Protein AF-A0A150JXM2-F1 (afdb_monomer_lite)

Secondary structure (DSSP, 8-state):
-PPPHHHHHHHHHHHHHHHHHHHHHHTTTSHHHHHHHHHHHHHHHHHHHHHHHHHHGGGHHHHHHHHHHHHHHHHHHHHHHHHHHHHHHHHHHHHHHHHHHS--TTHHHHHHHHHHHTS-S--

Foldseek 3Di:
DDDQVLVVLLVQLLVLLLVLLVLLVVCVVVPDPSLVSSLVSLVVSLVSLVVSVVSVVVCVVVCCVPPHDVVVVVVVVVVVLSVVLSVLSVVLNVLSVVCVVPVDPVSSVVSNVSSVVSNRPSD

Sequence (123 aa):
MGTPIHTLLVHFPIALLIFGVIFQFVALWKKESFNKMALYLFGSGFVMGIASYMTGDSAIPDAREKWGQAVHSMVETHEHYALITMAIFGAVLFFKLLARFKPYKWIMPLVLVLCIAGQPRWL

pLDDT: mean 82.27, std 12.75, range [37.84, 95.38]

Organism: Heyndrickxia coagulans (NCBI:txid1398)

Structure (mmCIF, N/CA/C/O backbone):
data_AF-A0A150JXM2-F1
#
_entry.id   AF-A0A150JXM2-F1
#
loop_
_atom_site.group_PDB
_atom_site.id
_atom_site.type_symbol
_atom_site.label_atom_id
_atom_site.label_alt_id
_atom_site.label_comp_id
_atom_site.label_asym_id
_atom_site.label_entity_id
_atom_site.label_seq_id
_atom_site.pdbx_PDB_ins_code
_atom_site.Cartn_x
_atom_site.Cartn_y
_atom_site.Cartn_z
_atom_site.occupancy
_atom_site.B_iso_or_equiv
_atom_site.auth_seq_id
_atom_site.auth_comp_id
_atom_site.auth_asym_id
_atom_site.auth_atom_id
_atom_site.pdbx_PDB_model_num
ATOM 1 N N . MET A 1 1 ? 11.574 12.166 -27.574 1.00 37.84 1 MET A N 1
ATOM 2 C CA . MET A 1 1 ? 11.743 11.015 -26.665 1.00 37.84 1 MET A CA 1
ATOM 3 C C . MET A 1 1 ? 10.789 11.231 -25.503 1.00 37.84 1 MET A C 1
ATOM 5 O O . MET A 1 1 ? 11.075 12.060 -24.653 1.00 37.84 1 MET A O 1
ATOM 9 N N . GLY A 1 2 ? 9.598 10.633 -25.555 1.00 46.41 2 GLY A N 1
ATOM 10 C CA . GLY A 1 2 ? 8.642 10.721 -24.448 1.00 46.41 2 GLY A CA 1
ATOM 11 C C . GLY A 1 2 ? 9.050 9.740 -23.357 1.00 46.41 2 GLY A C 1
ATOM 12 O O . GLY A 1 2 ? 9.467 8.627 -23.674 1.00 46.41 2 GLY A O 1
ATOM 13 N N . THR A 1 3 ? 8.972 10.142 -22.093 1.00 55.94 3 THR A N 1
ATOM 14 C CA . THR A 1 3 ? 9.070 9.188 -20.988 1.00 55.94 3 THR A CA 1
ATOM 15 C C . THR A 1 3 ? 7.933 8.170 -21.127 1.00 55.94 3 THR A C 1
ATOM 17 O O . THR A 1 3 ? 6.793 8.578 -21.375 1.00 55.94 3 THR A O 1
ATOM 20 N N . PRO A 1 4 ? 8.200 6.856 -21.010 1.00 65.75 4 PRO A N 1
ATOM 21 C CA . PRO A 1 4 ? 7.137 5.864 -20.993 1.00 65.75 4 PRO A CA 1
ATOM 22 C C . PRO A 1 4 ? 6.150 6.235 -19.889 1.00 65.75 4 PRO A C 1
ATOM 24 O O . PRO A 1 4 ? 6.546 6.452 -18.742 1.00 65.75 4 PRO A O 1
ATOM 27 N N . ILE A 1 5 ? 4.866 6.328 -20.234 1.00 66.31 5 ILE A N 1
ATOM 28 C CA . ILE A 1 5 ? 3.792 6.712 -19.304 1.00 66.31 5 ILE A CA 1
ATOM 29 C C . ILE A 1 5 ? 3.843 5.836 -18.039 1.00 66.31 5 ILE A C 1
ATOM 31 O O . ILE A 1 5 ? 3.659 6.333 -16.930 1.00 66.31 5 ILE A O 1
ATOM 35 N N . HIS A 1 6 ? 4.219 4.565 -18.199 1.00 68.81 6 HIS A N 1
ATOM 36 C CA . HIS A 1 6 ? 4.476 3.613 -17.123 1.00 68.81 6 HIS A CA 1
ATOM 37 C C . HIS A 1 6 ? 5.456 4.121 -16.045 1.00 68.81 6 HIS A C 1
ATOM 39 O O . HIS A 1 6 ? 5.157 4.018 -14.856 1.00 68.81 6 HIS A O 1
ATOM 45 N N . THR A 1 7 ? 6.589 4.730 -16.419 1.00 67.69 7 THR A N 1
ATOM 46 C CA . THR A 1 7 ? 7.592 5.224 -15.456 1.00 67.69 7 THR A CA 1
ATOM 47 C C . THR A 1 7 ? 7.053 6.392 -14.634 1.00 67.69 7 THR A C 1
ATOM 49 O O . THR A 1 7 ? 7.374 6.529 -13.456 1.00 67.69 7 THR A O 1
ATOM 52 N N . LEU A 1 8 ? 6.194 7.224 -15.224 1.00 69.81 8 LEU A N 1
ATOM 53 C CA . LEU A 1 8 ? 5.517 8.288 -14.490 1.00 69.81 8 LEU A CA 1
ATOM 54 C C . LEU A 1 8 ? 4.463 7.700 -13.541 1.00 69.81 8 LEU A C 1
ATOM 56 O O . LEU A 1 8 ? 4.375 8.099 -12.382 1.00 69.81 8 LEU A O 1
ATOM 60 N N . LEU A 1 9 ? 3.692 6.720 -14.018 1.00 73.81 9 LEU A N 1
ATOM 61 C CA . LEU A 1 9 ? 2.584 6.131 -13.276 1.00 73.81 9 LEU A CA 1
ATOM 62 C C . LEU A 1 9 ? 3.024 5.219 -12.126 1.00 73.81 9 LEU A C 1
ATOM 64 O O . LEU A 1 9 ? 2.302 5.142 -11.141 1.00 73.81 9 LEU A O 1
ATOM 68 N N . VAL A 1 10 ? 4.179 4.547 -12.185 1.00 75.62 10 VAL A N 1
ATOM 69 C CA . VAL A 1 10 ? 4.615 3.588 -11.144 1.00 75.62 10 VAL A CA 1
ATOM 70 C C . VAL A 1 10 ? 5.007 4.246 -9.810 1.00 75.62 10 VAL A C 1
ATOM 72 O O . VAL A 1 10 ? 4.858 3.634 -8.753 1.00 75.62 10 VAL A O 1
ATOM 75 N N . HIS A 1 11 ? 5.422 5.517 -9.817 1.00 77.81 11 HIS A N 1
ATOM 76 C CA . HIS A 1 11 ? 5.836 6.225 -8.597 1.00 77.81 11 HIS A CA 1
ATOM 77 C C . HIS A 1 11 ? 4.649 6.656 -7.718 1.00 77.81 11 HIS A C 1
ATOM 79 O O . HIS A 1 11 ? 4.768 6.696 -6.490 1.00 77.81 11 HIS A O 1
ATOM 85 N N . PHE A 1 12 ? 3.485 6.934 -8.318 1.00 82.75 12 PHE A N 1
ATOM 86 C CA . PHE A 1 12 ? 2.284 7.340 -7.579 1.00 82.75 12 PHE A CA 1
ATOM 87 C C . PHE A 1 12 ? 1.743 6.238 -6.642 1.00 82.75 12 PHE A C 1
ATOM 89 O O . PHE A 1 12 ? 1.533 6.537 -5.464 1.00 82.75 12 PHE A O 1
ATOM 96 N N . PRO A 1 13 ? 1.568 4.973 -7.084 1.00 85.94 13 PRO A N 1
ATOM 97 C CA . PRO A 1 13 ? 1.214 3.851 -6.219 1.00 85.94 13 PRO A CA 1
ATOM 98 C C . PRO A 1 13 ? 2.156 3.717 -5.030 1.00 85.94 13 PRO A C 1
ATOM 100 O O . PRO A 1 13 ? 1.696 3.629 -3.898 1.00 85.94 13 PRO A O 1
ATOM 103 N N . ILE A 1 14 ? 3.470 3.760 -5.267 1.00 86.00 14 ILE A N 1
ATOM 104 C CA . ILE A 1 14 ? 4.480 3.570 -4.220 1.00 86.00 14 ILE A CA 1
ATOM 105 C C . ILE A 1 14 ? 4.328 4.637 -3.134 1.00 86.00 14 ILE A C 1
ATOM 107 O O . ILE A 1 14 ? 4.226 4.301 -1.953 1.00 86.00 14 ILE A O 1
ATOM 111 N N . ALA A 1 15 ? 4.236 5.911 -3.526 1.00 88.56 15 ALA A N 1
ATOM 112 C CA . ALA A 1 15 ? 4.032 7.002 -2.582 1.00 88.56 15 ALA A CA 1
ATOM 113 C C . ALA A 1 15 ? 2.739 6.805 -1.773 1.00 88.56 15 ALA A C 1
ATOM 115 O O . ALA A 1 15 ? 2.765 6.849 -0.542 1.00 88.56 15 ALA A O 1
ATOM 116 N N . LEU A 1 16 ? 1.616 6.523 -2.442 1.00 90.56 16 LEU A N 1
ATOM 117 C CA . LEU A 1 16 ? 0.318 6.328 -1.788 1.00 90.56 16 LEU A CA 1
ATOM 118 C C . LEU A 1 16 ? 0.320 5.152 -0.806 1.00 90.56 16 LEU A C 1
ATOM 120 O O . LEU A 1 16 ? -0.229 5.275 0.287 1.00 90.56 16 LEU A O 1
ATOM 124 N N . LEU A 1 17 ? 0.964 4.038 -1.156 1.00 90.06 17 LEU A N 1
ATOM 125 C CA . LEU A 1 17 ? 1.072 2.861 -0.295 1.00 90.06 17 LEU A CA 1
ATOM 126 C C . LEU A 1 17 ? 1.953 3.139 0.933 1.00 90.06 17 LEU A C 1
ATOM 128 O O . LEU A 1 17 ? 1.558 2.791 2.047 1.00 90.06 17 LEU A O 1
ATOM 132 N N . ILE A 1 18 ? 3.086 3.834 0.769 1.00 90.94 18 ILE A N 1
ATOM 133 C CA . ILE A 1 18 ? 3.953 4.256 1.886 1.00 90.94 18 ILE A CA 1
ATOM 134 C C . ILE A 1 18 ? 3.197 5.193 2.833 1.00 90.94 18 ILE A C 1
ATOM 136 O O . ILE A 1 18 ? 3.157 4.953 4.043 1.00 90.94 18 ILE A O 1
ATOM 140 N N . PHE A 1 19 ? 2.532 6.223 2.300 1.00 92.94 19 PHE A N 1
ATOM 141 C CA . PHE A 1 19 ? 1.692 7.103 3.114 1.00 92.94 19 PHE A CA 1
ATOM 142 C C . PHE A 1 19 ? 0.553 6.324 3.778 1.00 92.94 19 PHE A C 1
ATOM 144 O O . PHE A 1 19 ? 0.272 6.542 4.955 1.00 92.94 19 PHE A O 1
ATOM 151 N N . GLY A 1 20 ? -0.062 5.368 3.080 1.00 92.69 20 GLY A N 1
ATOM 152 C CA . GLY A 1 20 ? -1.065 4.470 3.647 1.00 92.69 20 GLY A CA 1
ATOM 153 C C . GLY A 1 20 ? -0.550 3.740 4.886 1.00 92.69 20 GLY A C 1
ATOM 154 O O . GLY A 1 20 ? -1.241 3.707 5.906 1.00 92.69 20 GLY A O 1
ATOM 155 N N . VAL A 1 21 ? 0.688 3.237 4.846 1.00 93.00 21 VAL A N 1
ATOM 156 C CA . VAL A 1 21 ? 1.338 2.605 6.002 1.00 93.00 21 VAL A CA 1
ATOM 157 C C . VAL A 1 21 ? 1.571 3.598 7.134 1.00 93.00 21 VAL A C 1
ATOM 159 O O . VAL A 1 21 ? 1.179 3.312 8.265 1.00 93.00 21 VAL A O 1
ATOM 162 N N . ILE A 1 22 ? 2.117 4.783 6.858 1.00 93.06 22 ILE A N 1
ATOM 163 C CA . ILE A 1 22 ? 2.328 5.817 7.886 1.00 93.06 22 ILE A CA 1
ATOM 164 C C . ILE A 1 22 ? 1.006 6.148 8.593 1.00 93.06 22 ILE A C 1
ATOM 166 O O . ILE A 1 22 ? 0.915 6.090 9.820 1.00 93.06 22 ILE A O 1
ATOM 170 N N . PHE A 1 23 ? -0.053 6.423 7.828 1.00 92.88 23 PHE A N 1
ATOM 171 C CA . PHE A 1 23 ? -1.373 6.725 8.380 1.00 92.88 23 PHE A CA 1
ATOM 172 C C . PHE A 1 23 ? -1.976 5.532 9.131 1.00 92.88 23 PHE A C 1
ATOM 174 O O . PHE A 1 23 ? -2.650 5.733 10.142 1.00 92.88 23 PHE A O 1
ATOM 181 N N . GLN A 1 24 ? -1.706 4.298 8.696 1.00 92.56 24 GLN A N 1
ATOM 182 C CA . GLN A 1 24 ? -2.128 3.086 9.396 1.00 92.56 24 GLN A CA 1
ATOM 183 C C . GLN A 1 24 ? -1.481 2.971 10.784 1.00 92.56 24 GLN A C 1
ATOM 185 O O . GLN A 1 24 ? -2.168 2.612 11.741 1.00 92.56 24 GLN A O 1
ATOM 190 N N . PHE A 1 25 ? -0.194 3.299 10.914 1.00 92.12 25 PHE A N 1
ATOM 191 C CA . PHE A 1 25 ? 0.491 3.321 12.209 1.00 92.12 25 PHE A CA 1
ATOM 192 C C . PHE A 1 25 ? -0.014 4.465 13.093 1.00 92.12 25 PHE A C 1
ATOM 194 O O . PHE A 1 25 ? -0.335 4.239 14.259 1.00 92.12 25 PHE A O 1
ATOM 201 N N . VAL A 1 26 ? -0.194 5.671 12.546 1.00 90.75 26 VAL A N 1
ATOM 202 C CA . VAL A 1 26 ? -0.754 6.813 13.297 1.00 90.75 26 VAL A CA 1
ATOM 203 C C . VAL A 1 26 ? -2.185 6.527 13.779 1.00 90.75 26 VAL A C 1
ATOM 205 O O . VAL A 1 26 ? -2.581 6.953 14.870 1.00 90.75 26 VAL A O 1
ATOM 208 N N . ALA A 1 27 ? -2.954 5.737 13.025 1.00 89.50 27 ALA A N 1
ATOM 209 C CA . ALA A 1 27 ? -4.295 5.311 13.413 1.00 89.50 27 ALA A CA 1
ATOM 210 C C . ALA A 1 27 ? -4.331 4.457 14.694 1.00 89.50 27 ALA A C 1
ATOM 212 O O . ALA A 1 27 ? -5.399 4.326 15.289 1.00 89.50 27 ALA A O 1
ATOM 213 N N . LEU A 1 28 ? -3.202 3.916 15.170 1.00 87.25 28 LEU A N 1
ATOM 214 C CA . LEU A 1 28 ? -3.144 3.244 16.473 1.00 87.25 28 LEU A CA 1
ATOM 215 C C . LEU A 1 28 ? -3.435 4.209 17.632 1.00 87.25 28 LEU A C 1
ATOM 217 O O . LEU A 1 28 ? -4.101 3.815 18.589 1.00 87.25 28 LEU A O 1
ATOM 221 N N . TRP A 1 29 ? -3.021 5.475 17.506 1.00 87.88 29 TRP A N 1
ATOM 222 C CA . TRP A 1 29 ? -3.269 6.530 18.495 1.00 87.88 29 TRP A CA 1
ATOM 223 C C . TRP A 1 29 ? -4.522 7.357 18.186 1.00 87.88 29 TRP A C 1
ATOM 225 O O . TRP A 1 29 ? -5.262 7.713 19.100 1.00 87.88 29 TRP A O 1
ATOM 235 N N . LYS A 1 30 ? -4.801 7.652 16.907 1.00 79.88 30 LYS A N 1
ATOM 236 C CA . LYS A 1 30 ? -5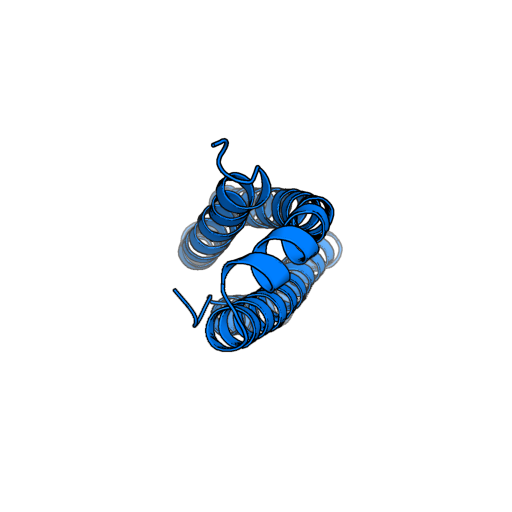.973 8.440 16.475 1.00 79.88 30 LYS A CA 1
ATOM 237 C C . LYS A 1 30 ? -6.853 7.653 15.501 1.00 79.88 30 LYS A C 1
ATOM 239 O O . LYS A 1 30 ? -6.812 7.854 14.290 1.00 79.88 30 LYS A O 1
ATOM 244 N N . LYS A 1 31 ? -7.669 6.748 16.048 1.00 74.19 31 LYS A N 1
ATOM 245 C CA . LYS A 1 31 ? -8.334 5.670 15.294 1.00 74.19 31 LYS A CA 1
ATOM 246 C C . LYS A 1 31 ? -9.242 6.104 14.150 1.00 74.19 31 LYS A C 1
ATOM 248 O O . LYS A 1 31 ? -9.159 5.511 13.081 1.00 74.19 31 LYS A O 1
ATOM 253 N N . GLU A 1 32 ? -10.136 7.068 14.340 1.00 80.19 32 GLU A N 1
ATOM 254 C CA . GLU A 1 32 ? -11.271 7.166 13.415 1.00 80.19 32 GLU A CA 1
ATOM 255 C C . GLU A 1 32 ? -10.924 7.814 12.065 1.00 80.19 32 GLU A C 1
ATOM 257 O O . GLU A 1 32 ? -11.175 7.224 11.011 1.00 80.19 32 GLU A O 1
ATOM 262 N N . SER A 1 33 ? -10.298 8.993 12.074 1.00 88.31 33 SER A N 1
ATOM 263 C CA . SER A 1 33 ? -9.964 9.715 10.838 1.00 88.31 33 SER A CA 1
ATOM 264 C C . SER A 1 33 ? -8.766 9.104 10.108 1.00 88.31 33 SER A C 1
ATOM 266 O O . SER A 1 33 ? -8.801 8.951 8.887 1.00 88.31 33 SER A O 1
ATOM 268 N N . PHE A 1 34 ? -7.726 8.688 10.837 1.00 89.88 34 PHE A N 1
ATOM 269 C CA . PHE A 1 34 ? -6.508 8.151 10.221 1.00 89.88 34 PHE A CA 1
ATOM 270 C C . PHE A 1 34 ? -6.716 6.750 9.642 1.00 89.88 34 PHE A C 1
ATOM 272 O O . PHE A 1 34 ? -6.162 6.450 8.589 1.00 89.88 34 PHE A O 1
ATOM 279 N N . ASN A 1 35 ? -7.567 5.908 10.244 1.00 88.94 35 ASN A N 1
ATOM 280 C CA . ASN A 1 35 ? -7.867 4.589 9.678 1.00 88.94 35 ASN A CA 1
ATOM 281 C C . ASN A 1 35 ? -8.667 4.692 8.366 1.00 88.94 35 ASN A C 1
ATOM 283 O O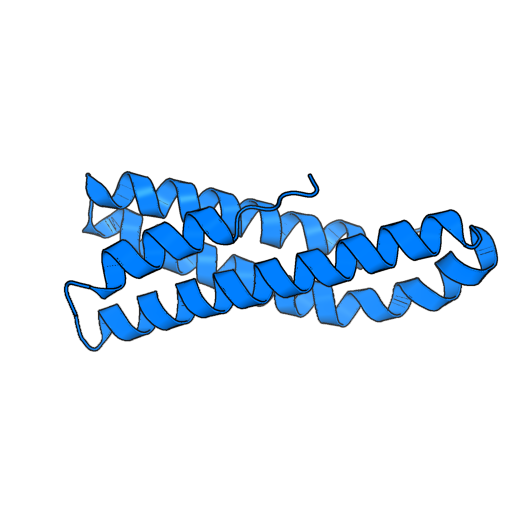 . ASN A 1 35 ? -8.416 3.919 7.435 1.00 88.94 35 ASN A O 1
ATOM 287 N N . LYS A 1 36 ? -9.597 5.661 8.281 1.00 90.75 36 LYS A N 1
ATOM 288 C CA . LYS A 1 36 ? -10.320 5.999 7.042 1.00 90.75 36 LYS A CA 1
ATOM 289 C C . LYS A 1 36 ? -9.348 6.523 5.980 1.00 90.75 36 LYS A C 1
ATOM 291 O O . LYS A 1 36 ? -9.376 6.031 4.858 1.00 90.75 36 LYS A O 1
ATOM 296 N N . MET A 1 37 ? -8.444 7.435 6.345 1.00 93.25 37 MET A N 1
ATOM 297 C CA . MET A 1 37 ? -7.421 7.949 5.427 1.00 93.25 37 MET A CA 1
ATOM 298 C C . MET A 1 37 ? -6.499 6.837 4.909 1.00 93.25 37 MET A C 1
ATOM 300 O O . MET A 1 37 ? -6.308 6.718 3.705 1.00 93.25 37 MET A O 1
ATOM 304 N N . ALA A 1 38 ? -6.000 5.966 5.792 1.00 92.81 38 ALA A N 1
ATOM 305 C CA . ALA A 1 38 ? -5.181 4.820 5.404 1.00 92.81 38 ALA A CA 1
ATOM 306 C C . ALA A 1 38 ? -5.919 3.894 4.424 1.00 92.81 38 ALA A C 1
ATOM 308 O O . ALA A 1 38 ? -5.325 3.403 3.473 1.00 92.81 38 ALA A O 1
ATOM 309 N N . LEU A 1 39 ? -7.226 3.672 4.617 1.00 93.81 39 LEU A N 1
ATOM 310 C CA . LEU A 1 39 ? -8.032 2.896 3.671 1.00 93.81 39 LEU A CA 1
ATOM 311 C C . LEU A 1 39 ? -8.103 3.565 2.294 1.00 93.81 39 LEU A C 1
ATOM 313 O O . LEU A 1 39 ? -7.934 2.875 1.294 1.00 93.81 39 LEU A O 1
ATOM 317 N N . TYR A 1 40 ? -8.335 4.879 2.238 1.00 95.25 40 TYR A N 1
ATOM 318 C CA . TYR A 1 40 ? -8.370 5.602 0.966 1.00 95.25 40 TYR A CA 1
ATOM 319 C C . TYR A 1 40 ? -7.015 5.589 0.261 1.00 95.25 40 TYR A C 1
ATOM 321 O O . TYR A 1 40 ? -6.987 5.363 -0.940 1.00 95.25 40 TYR A O 1
ATOM 329 N N . LEU A 1 41 ? -5.916 5.753 1.001 1.00 95.00 41 LEU A N 1
ATOM 330 C CA . LEU A 1 41 ? -4.552 5.700 0.469 1.00 95.00 41 LEU A CA 1
ATOM 331 C C . LEU A 1 41 ? -4.190 4.311 -0.070 1.00 95.00 41 LEU A C 1
ATOM 333 O O . LEU A 1 41 ? -3.660 4.203 -1.172 1.00 95.00 41 LEU A O 1
ATOM 337 N N . PHE A 1 42 ? -4.518 3.239 0.660 1.00 94.50 42 PHE A N 1
ATOM 338 C CA . PHE A 1 42 ? -4.321 1.881 0.146 1.00 94.50 42 PHE A CA 1
ATOM 339 C C . PHE A 1 42 ? -5.213 1.596 -1.062 1.00 94.50 42 PHE A C 1
ATOM 341 O O . PHE A 1 42 ? -4.752 0.994 -2.025 1.00 94.50 42 PHE A O 1
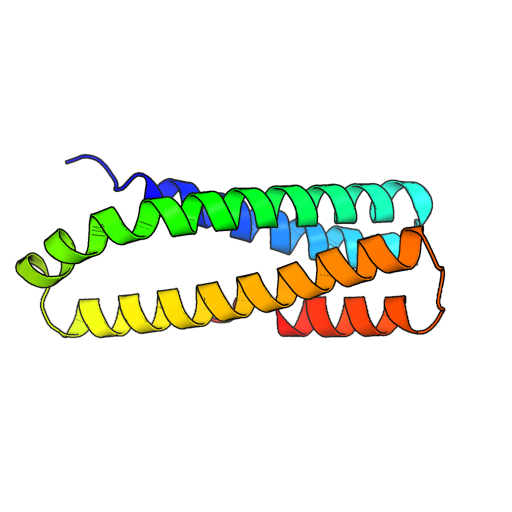ATOM 348 N N . GLY A 1 43 ? -6.468 2.049 -1.036 1.00 95.19 43 GLY A N 1
ATOM 349 C CA . GLY A 1 43 ? -7.396 1.895 -2.153 1.00 95.19 43 GLY A CA 1
ATOM 350 C C . GLY A 1 43 ? -6.916 2.610 -3.415 1.00 95.19 43 GLY A C 1
ATOM 351 O O . GLY A 1 43 ? -6.830 1.990 -4.471 1.00 95.19 43 GLY A O 1
ATOM 352 N N . SER A 1 44 ? -6.562 3.894 -3.311 1.00 94.50 44 SER A N 1
ATOM 353 C CA . SER A 1 44 ? -6.066 4.677 -4.446 1.00 94.50 44 SER A CA 1
ATOM 354 C C . SER A 1 44 ? -4.718 4.164 -4.942 1.00 94.50 44 SER A C 1
ATOM 356 O O . SER A 1 44 ? -4.553 3.988 -6.147 1.00 94.50 44 SER A O 1
ATOM 358 N N . GLY A 1 45 ? -3.790 3.845 -4.034 1.00 93.00 45 GLY A N 1
ATOM 359 C CA . GLY A 1 45 ? -2.495 3.263 -4.377 1.00 93.00 45 GLY A CA 1
ATOM 360 C C . GLY A 1 45 ? -2.638 1.942 -5.132 1.00 93.00 45 GLY A C 1
ATOM 361 O O . GLY A 1 45 ? -1.988 1.752 -6.154 1.00 93.00 45 GLY A O 1
ATOM 362 N N . PHE A 1 46 ? -3.545 1.064 -4.694 1.00 93.44 46 PHE A N 1
ATOM 363 C CA . PHE A 1 46 ? -3.811 -0.210 -5.362 1.00 93.44 46 PHE A CA 1
ATOM 364 C C . PHE A 1 46 ? -4.447 -0.028 -6.749 1.00 93.44 46 PHE A C 1
ATOM 366 O O . PHE A 1 46 ? -3.994 -0.635 -7.716 1.00 93.44 46 PHE A O 1
ATOM 373 N N . VAL A 1 47 ? -5.449 0.848 -6.885 1.00 93.25 47 VAL A N 1
ATOM 374 C CA . VAL A 1 47 ? -6.075 1.140 -8.191 1.00 93.25 47 VAL A CA 1
ATOM 375 C C . VAL A 1 47 ? -5.062 1.735 -9.169 1.00 93.25 47 VAL A C 1
ATOM 377 O O . VAL A 1 47 ? -4.983 1.292 -10.315 1.00 93.25 47 VAL A O 1
ATOM 380 N N . MET A 1 48 ? -4.251 2.698 -8.722 1.00 90.12 48 MET A N 1
ATOM 381 C CA . MET A 1 48 ? -3.188 3.257 -9.557 1.00 90.12 48 MET A CA 1
ATOM 382 C C . MET A 1 48 ? -2.136 2.200 -9.892 1.00 90.12 48 MET A C 1
ATOM 384 O O . MET A 1 48 ? -1.663 2.181 -11.017 1.00 90.12 48 MET A O 1
ATOM 388 N N . GLY A 1 49 ? -1.805 1.290 -8.972 1.00 89.44 49 GLY A N 1
ATOM 389 C CA . GLY A 1 49 ? -0.857 0.204 -9.228 1.00 89.44 49 GLY A CA 1
ATOM 390 C C . GLY A 1 49 ? -1.326 -0.745 -10.330 1.00 89.44 49 GLY A C 1
ATOM 391 O O . GLY A 1 49 ? -0.534 -1.114 -11.194 1.00 89.44 49 GLY A O 1
ATOM 392 N N . ILE A 1 50 ? -2.623 -1.071 -10.361 1.00 89.44 50 ILE A N 1
ATOM 393 C CA . ILE A 1 50 ? -3.230 -1.832 -11.465 1.00 89.44 50 ILE A CA 1
ATOM 394 C C . ILE A 1 50 ? -3.111 -1.053 -12.779 1.00 89.44 50 ILE A C 1
ATOM 396 O O . ILE A 1 50 ? -2.685 -1.619 -13.783 1.00 89.44 50 ILE A O 1
ATOM 400 N N . ALA A 1 51 ? -3.431 0.245 -12.777 1.00 87.94 51 ALA A N 1
ATOM 401 C CA . ALA A 1 51 ? -3.294 1.081 -13.970 1.00 87.94 51 ALA A CA 1
ATOM 402 C C . ALA A 1 51 ? -1.837 1.125 -14.474 1.00 87.94 51 ALA A C 1
ATOM 404 O O . ALA A 1 51 ? -1.586 0.956 -15.667 1.00 87.94 51 ALA A O 1
ATOM 405 N N . SER A 1 52 ? -0.864 1.268 -13.570 1.00 85.69 52 SER A N 1
ATOM 406 C CA . SER A 1 52 ? 0.566 1.245 -13.896 1.00 85.69 52 SER A CA 1
ATOM 407 C C . SER A 1 52 ? 0.993 -0.091 -14.498 1.00 85.69 52 SER A C 1
ATOM 409 O O . SER A 1 52 ? 1.722 -0.086 -15.489 1.00 85.69 52 SER A O 1
ATOM 411 N N . TYR A 1 53 ? 0.508 -1.212 -13.952 1.00 84.06 53 TYR A N 1
ATOM 412 C CA . TYR A 1 53 ? 0.772 -2.555 -14.474 1.00 84.06 53 TYR A CA 1
ATOM 413 C C . TYR A 1 53 ? 0.219 -2.730 -15.894 1.00 84.06 53 TYR A C 1
ATOM 415 O O . TYR A 1 53 ? 0.955 -3.124 -16.793 1.00 84.06 53 TYR A O 1
ATOM 423 N N . MET A 1 54 ? -1.035 -2.328 -16.136 1.00 83.31 54 MET A N 1
ATOM 424 C CA . MET A 1 54 ? -1.655 -2.405 -17.468 1.00 83.31 54 MET A CA 1
ATOM 425 C C . MET A 1 54 ? -0.920 -1.566 -18.525 1.00 83.31 54 MET A C 1
ATOM 427 O O . MET A 1 54 ? -0.940 -1.909 -19.702 1.00 83.31 54 MET A O 1
ATOM 431 N N . THR A 1 55 ? -0.274 -0.468 -18.121 1.00 79.56 55 THR A N 1
ATOM 432 C CA . THR A 1 55 ? 0.508 0.392 -19.034 1.00 79.56 55 THR A CA 1
ATOM 433 C C . THR A 1 55 ? 1.979 -0.017 -19.184 1.00 79.56 55 THR A C 1
ATOM 435 O O . THR A 1 55 ? 2.669 0.544 -20.035 1.00 79.56 55 THR A O 1
ATOM 438 N N . GLY A 1 56 ? 2.475 -0.966 -18.378 1.00 69.12 56 GLY A N 1
ATOM 439 C CA . GLY A 1 56 ? 3.890 -1.364 -18.342 1.00 69.12 56 GLY A CA 1
ATOM 440 C C . GLY A 1 56 ? 4.340 -2.223 -19.520 1.00 69.12 56 GLY A C 1
ATOM 441 O O . GLY A 1 56 ? 5.416 -1.996 -20.070 1.00 69.12 56 GLY A O 1
ATOM 442 N N . ASP A 1 57 ? 3.474 -3.125 -19.983 1.00 62.78 57 ASP A N 1
ATOM 443 C CA . ASP A 1 57 ? 3.782 -4.108 -21.037 1.00 62.78 57 ASP A CA 1
ATOM 444 C C . ASP A 1 57 ? 4.143 -3.453 -22.386 1.00 62.78 57 ASP A C 1
ATOM 446 O O . ASP A 1 57 ? 4.897 -3.989 -23.197 1.00 62.78 57 ASP A O 1
ATOM 450 N N . SER A 1 58 ? 3.672 -2.221 -22.607 1.00 58.34 58 SER A N 1
ATOM 451 C CA . SER A 1 58 ? 3.981 -1.431 -23.805 1.00 58.34 58 SER A CA 1
ATOM 452 C C . SER A 1 58 ? 5.448 -0.968 -23.892 1.00 58.34 58 SER A C 1
ATOM 454 O O . SER A 1 58 ? 5.846 -0.450 -24.932 1.00 58.34 58 SER A O 1
ATOM 456 N N . ALA A 1 59 ? 6.256 -1.123 -22.833 1.00 55.53 59 ALA A N 1
ATOM 457 C CA . ALA A 1 59 ? 7.646 -0.648 -22.777 1.00 55.53 59 ALA A CA 1
ATOM 458 C C . ALA A 1 59 ? 8.712 -1.749 -22.984 1.00 55.53 59 ALA A C 1
ATOM 460 O O . ALA A 1 59 ? 9.882 -1.436 -23.216 1.00 55.53 59 ALA A O 1
ATOM 461 N N . ILE A 1 60 ? 8.328 -3.028 -22.915 1.00 53.84 60 ILE A N 1
ATOM 462 C CA . ILE A 1 60 ? 9.260 -4.170 -22.901 1.00 53.84 60 ILE A CA 1
ATOM 463 C C . ILE A 1 60 ? 9.937 -4.435 -24.265 1.00 53.84 60 ILE A C 1
ATOM 465 O O . ILE A 1 60 ? 11.151 -4.677 -24.268 1.00 53.84 60 ILE A O 1
ATOM 469 N N . PRO A 1 61 ? 9.244 -4.358 -25.426 1.00 55.56 61 PRO A N 1
ATOM 470 C CA . PRO A 1 61 ? 9.885 -4.591 -26.726 1.00 55.56 61 PRO A CA 1
ATOM 471 C C . PRO A 1 61 ? 11.015 -3.588 -27.004 1.00 55.56 61 PRO A C 1
ATOM 473 O O . PRO A 1 61 ? 12.107 -3.969 -27.422 1.00 55.56 61 PRO A O 1
ATOM 476 N N . ASP A 1 62 ? 10.784 -2.319 -26.662 1.00 55.06 62 ASP A N 1
ATOM 477 C CA . ASP A 1 62 ? 11.696 -1.205 -26.927 1.00 55.06 62 ASP A CA 1
ATOM 478 C C . ASP A 1 62 ? 12.966 -1.234 -26.062 1.00 55.06 62 ASP A C 1
ATOM 480 O O . ASP A 1 62 ? 14.035 -0.809 -26.505 1.00 55.06 62 ASP A O 1
ATOM 484 N N . ALA A 1 63 ? 12.870 -1.716 -24.819 1.00 55.94 63 ALA A N 1
ATOM 485 C CA . ALA A 1 63 ? 14.006 -1.769 -23.900 1.00 55.94 63 ALA A CA 1
ATOM 486 C C . ALA A 1 63 ? 14.956 -2.937 -24.218 1.00 55.94 63 ALA A C 1
ATOM 488 O O . ALA A 1 63 ? 16.180 -2.780 -24.164 1.00 55.94 63 ALA A O 1
ATOM 489 N N . ARG A 1 64 ? 14.397 -4.096 -24.595 1.00 54.69 64 ARG A N 1
ATOM 490 C CA . ARG A 1 64 ? 15.153 -5.320 -24.899 1.00 54.69 64 ARG A CA 1
ATOM 491 C C . ARG A 1 64 ? 16.030 -5.167 -26.139 1.00 54.69 64 ARG A C 1
ATOM 493 O O . ARG A 1 64 ? 17.155 -5.661 -26.151 1.00 54.69 64 ARG A O 1
ATOM 500 N N . GLU A 1 65 ? 15.530 -4.462 -27.149 1.00 59.91 65 GLU A N 1
ATOM 501 C CA . GLU A 1 65 ? 16.244 -4.235 -28.407 1.00 59.91 65 GLU A CA 1
ATOM 502 C C . GLU A 1 65 ? 17.329 -3.150 -28.277 1.00 59.91 65 GLU A C 1
ATOM 504 O O . GLU A 1 65 ? 18.363 -3.225 -28.937 1.00 59.91 65 GLU A O 1
ATOM 509 N N . LYS A 1 66 ? 17.139 -2.168 -27.380 1.00 60.28 66 LYS A N 1
ATOM 510 C CA . LYS A 1 66 ? 18.041 -1.010 -27.238 1.00 60.28 66 LYS A CA 1
ATOM 511 C C . LYS A 1 66 ? 19.128 -1.155 -26.163 1.00 60.28 66 LYS A C 1
ATOM 513 O O . LYS A 1 66 ? 20.178 -0.539 -26.318 1.00 60.28 66 LYS A O 1
ATOM 518 N N . TRP A 1 67 ? 18.908 -1.918 -25.084 1.00 66.44 67 TRP A N 1
ATOM 519 C CA . TRP A 1 67 ? 19.757 -1.832 -23.876 1.00 66.44 67 TRP A CA 1
ATOM 520 C C . TRP A 1 67 ? 20.396 -3.155 -23.400 1.00 66.44 67 TRP A C 1
ATOM 522 O O . TRP A 1 67 ? 21.186 -3.147 -22.455 1.00 66.44 67 TRP A O 1
ATOM 532 N N . GLY A 1 68 ? 20.121 -4.286 -24.062 1.00 71.81 68 GLY A N 1
ATOM 533 C CA . GLY A 1 68 ? 20.790 -5.572 -23.801 1.00 71.81 68 GLY A CA 1
ATOM 534 C C . GLY A 1 68 ? 20.355 -6.308 -22.516 1.00 71.81 68 GLY A C 1
ATOM 535 O O . GLY A 1 68 ? 19.432 -5.903 -21.811 1.00 71.81 68 GLY A O 1
ATOM 536 N N . GLN A 1 69 ? 21.017 -7.434 -22.207 1.00 72.00 69 GLN A N 1
ATOM 537 C CA . GLN A 1 69 ? 20.609 -8.373 -21.140 1.00 72.00 69 GLN A CA 1
ATOM 538 C C . GLN A 1 69 ? 20.670 -7.802 -19.711 1.00 72.00 69 GLN A C 1
ATOM 540 O O . GLN A 1 69 ? 19.864 -8.195 -18.872 1.00 72.00 69 GLN A O 1
ATOM 545 N N . ALA A 1 70 ? 21.592 -6.879 -19.421 1.00 72.31 70 ALA A N 1
ATOM 546 C CA . ALA A 1 70 ? 21.748 -6.318 -18.075 1.00 72.31 70 ALA A CA 1
ATOM 547 C C . ALA A 1 70 ? 20.550 -5.447 -17.654 1.00 72.31 70 ALA A C 1
ATOM 549 O O . ALA A 1 70 ? 20.132 -5.478 -16.500 1.00 72.31 70 ALA A O 1
ATOM 550 N N . VAL A 1 71 ? 19.962 -4.700 -18.594 1.00 73.12 71 VAL A N 1
ATOM 551 C CA . VAL A 1 71 ? 18.744 -3.920 -18.327 1.00 73.12 71 VAL A CA 1
ATOM 552 C C . VAL A 1 71 ? 17.528 -4.836 -18.215 1.00 73.12 71 VAL A C 1
ATOM 554 O O . VAL A 1 71 ? 16.650 -4.589 -17.395 1.00 73.12 71 VAL A O 1
ATOM 557 N N . HIS A 1 72 ? 17.505 -5.939 -18.967 1.00 73.31 72 HIS A N 1
ATOM 558 C CA . HIS A 1 72 ? 16.428 -6.921 -18.882 1.00 73.31 72 HIS A CA 1
ATOM 559 C C . HIS A 1 72 ? 16.316 -7.556 -17.488 1.00 73.31 72 HIS A C 1
ATOM 561 O O . HIS A 1 72 ? 15.223 -7.572 -16.930 1.00 73.31 72 HIS A O 1
ATOM 567 N N . SER A 1 73 ? 17.429 -8.001 -16.895 1.00 76.12 73 SER A N 1
ATOM 568 C CA . SER A 1 73 ? 17.409 -8.625 -15.563 1.00 76.12 73 SER A CA 1
ATOM 569 C C . SER A 1 73 ? 17.008 -7.647 -14.453 1.00 76.12 73 SER A C 1
ATOM 571 O O . SER A 1 73 ? 16.311 -8.026 -13.509 1.00 76.12 73 SER A O 1
ATOM 573 N N . MET A 1 74 ? 17.399 -6.373 -14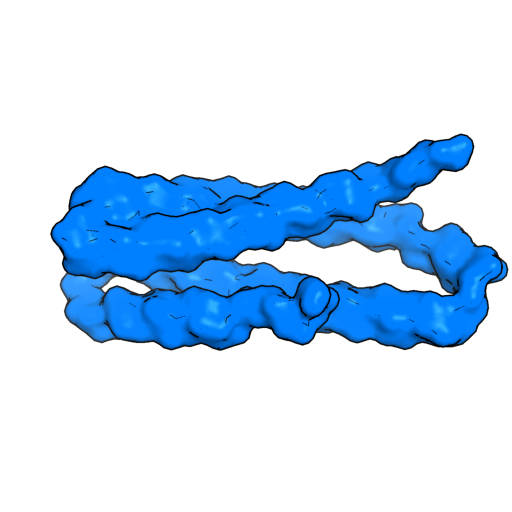.571 1.00 77.94 74 MET A N 1
ATOM 574 C CA . MET A 1 74 ? 16.961 -5.317 -13.654 1.00 77.94 74 MET A CA 1
ATOM 575 C C . MET A 1 74 ? 15.453 -5.061 -13.750 1.00 77.94 74 MET A C 1
ATOM 577 O O . MET A 1 74 ? 14.789 -4.971 -12.718 1.00 77.94 74 MET A O 1
ATOM 581 N N . VAL A 1 75 ? 14.908 -4.974 -14.967 1.00 78.75 75 VAL A N 1
ATOM 582 C CA . VAL A 1 75 ? 13.467 -4.774 -15.194 1.00 78.75 75 VAL A CA 1
ATOM 583 C C . VAL A 1 75 ? 12.662 -5.974 -14.699 1.00 78.75 75 VAL A C 1
ATOM 585 O O . VAL A 1 75 ? 11.701 -5.786 -13.964 1.00 78.75 75 VAL A O 1
ATOM 588 N N . GLU A 1 76 ? 13.093 -7.198 -15.004 1.00 80.81 76 GLU A N 1
ATOM 589 C CA . GLU A 1 76 ? 12.437 -8.425 -14.534 1.00 80.81 76 GLU A CA 1
ATOM 590 C C . GLU A 1 76 ? 12.402 -8.490 -12.999 1.00 80.81 76 GLU A C 1
ATOM 592 O O . GLU A 1 76 ? 11.371 -8.792 -12.393 1.00 80.81 76 GLU A O 1
ATOM 597 N N . THR A 1 77 ? 13.511 -8.122 -12.349 1.00 84.56 77 THR A N 1
ATOM 598 C CA . THR A 1 77 ? 13.581 -8.039 -10.885 1.00 84.56 77 THR A CA 1
ATOM 599 C C . THR A 1 77 ? 12.618 -6.979 -10.343 1.00 84.56 77 THR A C 1
ATOM 601 O O . THR A 1 77 ? 11.896 -7.238 -9.378 1.00 84.56 77 THR A O 1
ATOM 604 N N . HIS A 1 78 ? 12.573 -5.796 -10.965 1.00 83.75 78 HIS A N 1
ATOM 605 C CA . HIS A 1 78 ? 11.654 -4.719 -10.592 1.00 83.75 78 HIS A CA 1
ATOM 606 C C . HIS A 1 78 ? 10.186 -5.149 -10.716 1.00 83.75 78 HIS A C 1
ATOM 608 O O . HIS A 1 78 ? 9.413 -4.946 -9.781 1.00 83.75 78 HIS A O 1
ATOM 614 N N . GLU A 1 79 ? 9.807 -5.780 -11.827 1.00 82.62 79 GLU A N 1
ATOM 615 C CA . GLU A 1 79 ? 8.451 -6.280 -12.066 1.00 82.62 79 GLU A CA 1
ATOM 616 C C . GLU A 1 79 ? 8.048 -7.355 -11.056 1.00 82.62 79 GLU A C 1
ATOM 618 O O . GLU A 1 79 ? 6.960 -7.286 -10.478 1.00 82.62 79 GLU A O 1
ATOM 623 N N . HIS A 1 80 ? 8.936 -8.316 -10.785 1.00 86.69 80 HIS A N 1
ATOM 624 C CA . HIS A 1 80 ? 8.681 -9.387 -9.824 1.00 86.69 80 HIS A CA 1
ATOM 625 C C . HIS A 1 80 ? 8.372 -8.832 -8.430 1.00 86.69 80 HIS A C 1
ATOM 627 O O . HIS A 1 80 ? 7.380 -9.188 -7.789 1.00 86.69 80 HIS A O 1
ATOM 633 N N . TYR A 1 81 ? 9.204 -7.902 -7.975 1.00 86.75 81 TYR A N 1
ATOM 634 C CA . TYR A 1 81 ? 9.025 -7.247 -6.696 1.00 86.75 81 TYR A CA 1
ATOM 635 C C . TYR A 1 81 ? 7.790 -6.333 -6.668 1.00 86.75 81 TYR A C 1
ATOM 637 O O . TYR A 1 81 ? 7.018 -6.376 -5.706 1.00 86.75 81 TYR A O 1
ATOM 645 N N . ALA A 1 82 ? 7.536 -5.568 -7.733 1.00 86.00 82 ALA A N 1
ATOM 646 C CA . ALA A 1 82 ? 6.337 -4.743 -7.858 1.00 86.00 82 ALA A CA 1
ATOM 647 C C . ALA A 1 82 ? 5.054 -5.583 -7.737 1.00 86.00 82 ALA A C 1
ATOM 649 O O . ALA A 1 82 ? 4.139 -5.199 -7.004 1.00 86.00 82 ALA A O 1
ATOM 650 N N . LEU A 1 83 ? 5.010 -6.760 -8.373 1.00 88.31 83 LEU A N 1
ATOM 651 C CA . LEU A 1 83 ? 3.902 -7.711 -8.253 1.00 88.31 83 LEU A CA 1
ATOM 652 C C . LEU A 1 83 ? 3.731 -8.230 -6.820 1.00 88.31 83 LEU A C 1
ATOM 654 O O . LEU A 1 83 ? 2.606 -8.259 -6.317 1.00 88.31 83 LEU A O 1
ATOM 658 N N . ILE A 1 84 ? 4.823 -8.583 -6.134 1.00 90.75 84 ILE A N 1
ATOM 659 C CA . ILE A 1 84 ? 4.776 -9.018 -4.728 1.00 90.75 84 ILE A CA 1
ATOM 660 C C . ILE A 1 84 ? 4.215 -7.908 -3.829 1.00 90.75 84 ILE A C 1
ATOM 662 O O . ILE A 1 84 ? 3.300 -8.159 -3.042 1.00 90.75 84 ILE A O 1
ATOM 666 N N . THR A 1 85 ? 4.711 -6.672 -3.952 1.00 90.00 85 THR A N 1
ATOM 667 C CA . THR A 1 85 ? 4.200 -5.531 -3.172 1.00 90.00 85 THR A CA 1
ATOM 668 C C . THR A 1 85 ? 2.729 -5.270 -3.469 1.00 90.00 85 THR A C 1
ATOM 670 O O . THR A 1 85 ? 1.947 -5.081 -2.536 1.00 90.00 85 THR A O 1
ATOM 673 N N . MET A 1 86 ? 2.324 -5.317 -4.740 1.00 91.00 86 MET A N 1
ATOM 674 C CA . MET A 1 86 ? 0.922 -5.175 -5.131 1.00 91.00 86 MET A CA 1
ATOM 675 C C . MET A 1 86 ? 0.041 -6.258 -4.505 1.00 91.00 86 MET A C 1
ATOM 677 O O . MET A 1 86 ? -1.018 -5.941 -3.966 1.00 91.00 86 MET A O 1
ATOM 681 N N . ALA A 1 87 ? 0.486 -7.515 -4.499 1.00 93.50 87 ALA A N 1
ATOM 682 C CA . ALA A 1 87 ? -0.242 -8.609 -3.866 1.00 93.50 87 ALA A CA 1
ATOM 683 C C . ALA A 1 87 ? -0.384 -8.406 -2.346 1.00 93.50 87 ALA A C 1
ATOM 685 O O . ALA A 1 87 ? -1.481 -8.550 -1.800 1.00 93.50 87 ALA A O 1
ATOM 686 N N . ILE A 1 88 ? 0.695 -8.008 -1.660 1.00 93.69 88 ILE A N 1
ATOM 687 C CA . ILE A 1 88 ? 0.676 -7.760 -0.211 1.00 93.69 88 ILE A CA 1
ATOM 688 C C . ILE A 1 88 ? -0.264 -6.600 0.135 1.00 93.69 88 ILE A C 1
ATOM 690 O O . ILE A 1 88 ? -1.097 -6.732 1.035 1.00 93.69 88 ILE A O 1
ATOM 694 N N . PHE A 1 89 ? -0.190 -5.474 -0.579 1.00 93.62 89 PHE A N 1
ATOM 695 C CA . PHE A 1 89 ? -1.083 -4.343 -0.319 1.00 93.62 89 PHE A CA 1
ATOM 696 C C . PHE A 1 89 ? -2.526 -4.592 -0.765 1.00 93.62 89 PHE A C 1
ATOM 698 O O . PHE A 1 89 ? -3.451 -4.091 -0.124 1.00 93.62 89 PHE A O 1
ATOM 705 N N . GLY A 1 90 ? -2.743 -5.435 -1.776 1.00 94.56 90 GLY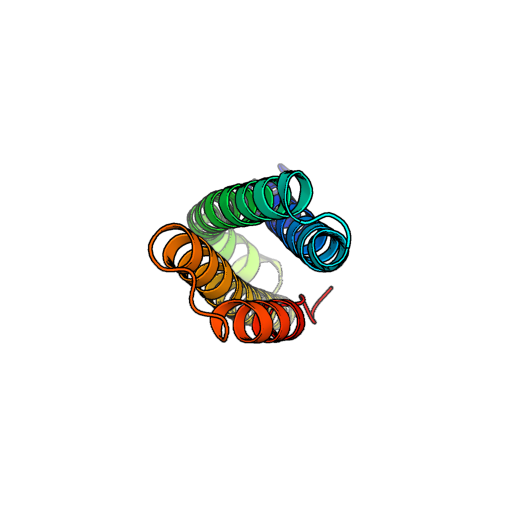 A N 1
ATOM 706 C CA . GLY A 1 90 ? -4.061 -5.980 -2.095 1.00 94.56 90 GLY A CA 1
ATOM 707 C C . GLY A 1 90 ? -4.646 -6.765 -0.918 1.00 94.56 90 GLY A C 1
ATOM 708 O O . GLY A 1 90 ? -5.797 -6.543 -0.538 1.00 94.56 90 GLY A O 1
ATOM 709 N N . ALA A 1 91 ? -3.838 -7.604 -0.260 1.00 95.38 91 ALA A N 1
ATOM 710 C CA . ALA A 1 91 ? -4.246 -8.305 0.957 1.00 95.38 91 ALA A CA 1
ATOM 711 C C . ALA A 1 91 ? -4.520 -7.336 2.123 1.00 95.38 91 ALA A C 1
ATOM 713 O O . ALA A 1 91 ? -5.535 -7.477 2.806 1.00 95.38 91 ALA A O 1
ATOM 714 N N . VAL A 1 92 ? -3.680 -6.311 2.329 1.00 94.44 92 VAL A N 1
ATOM 715 C CA . VAL A 1 92 ? -3.925 -5.243 3.324 1.00 94.44 92 VAL A CA 1
ATOM 716 C C . VAL A 1 92 ? -5.284 -4.583 3.094 1.00 94.44 92 VAL A C 1
ATOM 718 O O . VAL A 1 92 ? -6.074 -4.447 4.033 1.00 94.44 92 VAL A O 1
ATOM 721 N N . LEU A 1 93 ? -5.575 -4.191 1.851 1.00 95.31 93 LEU A N 1
ATOM 722 C CA . LEU A 1 93 ? -6.837 -3.562 1.480 1.00 95.31 93 LEU A CA 1
ATOM 723 C C . LEU A 1 93 ? -8.019 -4.508 1.723 1.00 95.31 93 LEU A C 1
ATOM 725 O O . LEU A 1 93 ? -8.999 -4.106 2.353 1.00 95.31 93 LEU A O 1
ATOM 729 N N . PHE A 1 94 ? -7.901 -5.770 1.303 1.00 95.06 94 PHE A N 1
ATOM 730 C CA . PHE A 1 94 ? -8.908 -6.805 1.529 1.00 95.06 94 PHE A CA 1
ATOM 731 C C . PHE A 1 94 ? -9.221 -6.985 3.018 1.00 95.06 94 PHE A C 1
ATOM 733 O O . PHE A 1 94 ? -10.381 -6.902 3.425 1.00 95.06 94 PHE A O 1
ATOM 740 N N . PHE A 1 95 ? -8.199 -7.155 3.859 1.00 93.88 95 PHE A N 1
ATOM 741 C CA . PHE A 1 95 ? -8.384 -7.328 5.298 1.00 93.88 95 PHE A CA 1
ATOM 742 C C . PHE A 1 95 ? -8.951 -6.075 5.969 1.00 93.88 95 PHE A C 1
ATOM 744 O O . PHE A 1 95 ? -9.813 -6.189 6.842 1.00 93.88 95 PHE A O 1
ATOM 751 N N . LYS A 1 96 ? -8.547 -4.872 5.547 1.00 91.25 96 LYS A N 1
ATOM 752 C CA . LYS A 1 96 ? -9.145 -3.627 6.053 1.00 91.25 96 LYS A CA 1
ATOM 753 C C . LYS A 1 96 ? -10.622 -3.496 5.674 1.00 91.25 96 LYS A C 1
ATOM 755 O O . LYS A 1 96 ? -11.413 -3.050 6.506 1.00 91.25 96 LYS A O 1
ATOM 760 N N . LEU A 1 97 ? -11.006 -3.886 4.458 1.00 92.88 97 LEU A N 1
ATOM 761 C CA . LEU A 1 97 ? -12.411 -3.926 4.046 1.00 92.88 97 LEU A CA 1
ATOM 762 C C . LEU A 1 97 ? -13.184 -4.974 4.854 1.00 92.88 97 LEU A C 1
ATOM 764 O O . LEU A 1 97 ? -14.245 -4.661 5.391 1.00 92.88 97 LEU A O 1
ATOM 768 N N . LEU A 1 98 ? -12.622 -6.171 5.039 1.00 92.06 98 LEU A N 1
ATOM 769 C CA . LEU A 1 98 ? -13.218 -7.225 5.858 1.00 92.06 98 LEU A CA 1
ATOM 770 C C . LEU A 1 98 ? -13.439 -6.771 7.308 1.00 92.06 98 LEU A C 1
ATOM 772 O O . LEU A 1 98 ? -14.523 -6.981 7.849 1.00 92.06 98 LEU A O 1
ATOM 776 N N . ALA A 1 99 ? -12.465 -6.084 7.913 1.00 88.75 99 ALA A N 1
ATOM 777 C CA . ALA A 1 99 ? -12.574 -5.535 9.267 1.00 88.75 99 ALA A CA 1
ATOM 778 C C . ALA A 1 99 ? -13.703 -4.505 9.420 1.00 88.75 99 ALA A C 1
ATOM 780 O O . ALA A 1 99 ? -14.212 -4.316 10.525 1.00 88.75 99 ALA A O 1
ATOM 781 N N . ARG A 1 100 ? -14.107 -3.842 8.326 1.00 86.25 100 ARG A N 1
ATOM 782 C CA . ARG A 1 100 ? -15.226 -2.892 8.316 1.00 86.25 100 ARG A CA 1
ATOM 783 C C . ARG A 1 100 ? -16.579 -3.590 8.417 1.00 86.25 100 ARG A C 1
ATOM 785 O O . ARG A 1 100 ? -17.480 -3.051 9.048 1.00 86.25 100 ARG A O 1
ATOM 792 N N . PHE A 1 101 ? -16.710 -4.771 7.811 1.00 86.62 101 PHE A N 1
ATOM 793 C CA . PHE A 1 101 ? -17.924 -5.587 7.886 1.00 86.62 101 PHE A CA 1
ATOM 794 C C . PHE A 1 101 ? -17.951 -6.471 9.135 1.00 86.62 101 PHE A C 1
ATOM 796 O O . PHE A 1 101 ? -19.003 -6.657 9.740 1.00 86.62 101 PHE A O 1
ATOM 803 N N . LYS A 1 102 ? -16.797 -7.019 9.532 1.00 86.25 102 LYS A N 1
ATOM 804 C CA . LYS A 1 102 ? -16.645 -7.867 10.716 1.00 86.25 102 LYS A CA 1
ATOM 805 C C . LYS A 1 102 ? -15.398 -7.452 11.509 1.00 86.25 102 LYS A C 1
ATOM 807 O O . LYS A 1 102 ? -14.285 -7.804 11.109 1.00 86.25 102 LYS A O 1
ATOM 812 N N . PRO A 1 103 ? -15.548 -6.734 12.638 1.00 79.44 103 PRO A N 1
ATOM 813 C CA . PRO A 1 103 ? -14.423 -6.179 13.390 1.00 79.44 103 PRO A CA 1
ATOM 814 C C . PRO A 1 103 ? -13.716 -7.248 14.240 1.00 79.44 103 PRO A C 1
ATOM 816 O O . PRO A 1 103 ? -13.814 -7.277 15.467 1.00 79.44 103 PRO A O 1
ATOM 819 N N . TYR A 1 104 ? -12.981 -8.148 13.589 1.00 82.75 104 TYR A N 1
ATOM 820 C CA . TYR A 1 104 ? -12.159 -9.139 14.277 1.00 82.75 104 TYR A CA 1
ATOM 821 C C . TYR A 1 104 ? -10.891 -8.493 14.853 1.00 82.75 104 TYR A C 1
ATOM 823 O O . TYR A 1 104 ? -10.114 -7.863 14.134 1.00 82.75 104 TYR A O 1
ATOM 831 N N . LYS A 1 105 ? -10.634 -8.712 16.150 1.00 81.25 105 LYS A N 1
ATOM 832 C CA . LYS A 1 105 ? -9.472 -8.145 16.867 1.00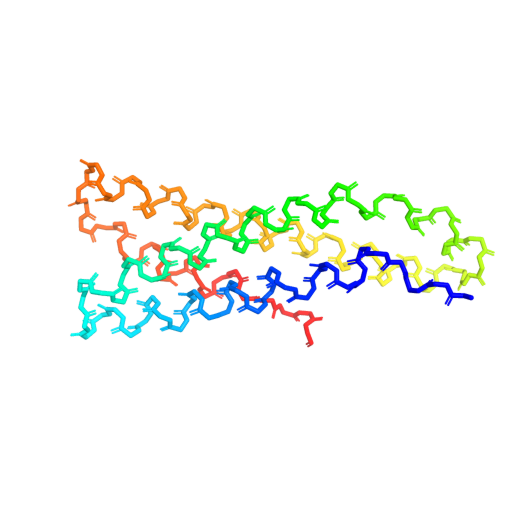 81.25 105 LYS A CA 1
ATOM 833 C C . LYS A 1 105 ? -8.116 -8.563 16.269 1.00 81.25 105 LYS A C 1
ATOM 835 O O . LYS A 1 105 ? -7.164 -7.796 16.358 1.00 81.25 105 LYS A O 1
ATOM 840 N N . TRP A 1 106 ? -8.045 -9.727 15.619 1.00 87.06 106 TRP A N 1
ATOM 841 C CA . TRP A 1 106 ? -6.829 -10.261 14.988 1.00 87.06 106 TRP A CA 1
ATOM 842 C C . TRP A 1 106 ? -6.503 -9.657 13.616 1.00 87.06 106 TRP A C 1
ATOM 844 O O . TRP A 1 106 ? -5.367 -9.764 13.164 1.00 87.06 106 TRP A O 1
ATOM 854 N N . ILE A 1 107 ? -7.453 -8.985 12.955 1.00 88.50 107 ILE A N 1
ATOM 855 C CA . ILE A 1 107 ? -7.185 -8.396 11.635 1.00 88.50 107 ILE A CA 1
ATOM 856 C C . ILE A 1 107 ? -6.207 -7.223 11.742 1.00 88.50 107 ILE A C 1
ATOM 858 O O . ILE A 1 107 ? -5.342 -7.063 10.889 1.00 88.50 107 ILE A O 1
ATOM 862 N N . MET A 1 108 ? -6.306 -6.410 12.795 1.00 86.31 108 MET A N 1
ATOM 863 C CA . MET A 1 108 ? -5.432 -5.247 12.957 1.00 86.31 108 MET A CA 1
ATOM 864 C C . MET A 1 108 ? -3.938 -5.614 13.059 1.00 86.31 108 MET A C 1
ATOM 866 O O . MET A 1 108 ? -3.161 -5.045 12.293 1.00 86.31 108 MET A O 1
ATOM 870 N N . PRO A 1 109 ? -3.498 -6.553 13.926 1.00 90.38 109 PRO A N 1
ATOM 871 C CA . PRO A 1 109 ? -2.096 -6.967 13.946 1.00 90.38 109 PRO A CA 1
ATOM 872 C C . PRO A 1 109 ? -1.666 -7.631 12.631 1.00 90.38 109 PRO A C 1
ATOM 874 O O . PRO A 1 109 ? -0.561 -7.364 12.168 1.00 90.38 109 PRO A O 1
ATOM 877 N N . LEU A 1 110 ? -2.540 -8.408 11.977 1.00 91.44 110 LEU A N 1
ATOM 878 C CA . LEU A 1 110 ? -2.254 -8.983 10.658 1.00 91.44 110 LEU A CA 1
ATOM 879 C C . LEU A 1 110 ? -1.983 -7.893 9.607 1.00 91.44 110 LEU A C 1
ATOM 881 O O . LEU A 1 110 ? -0.995 -7.965 8.883 1.00 91.44 110 LEU A O 1
ATOM 885 N N . VAL A 1 111 ? -2.819 -6.851 9.561 1.00 90.50 111 VAL A N 1
ATOM 886 C CA . VAL A 1 111 ? -2.641 -5.698 8.665 1.00 90.50 111 VAL A CA 1
ATOM 887 C C . VAL A 1 111 ? -1.310 -4.996 8.927 1.00 90.50 111 VAL A C 1
ATOM 889 O O . VAL A 1 111 ? -0.618 -4.657 7.975 1.00 90.50 111 VAL A O 1
ATOM 892 N N . LEU A 1 112 ? -0.915 -4.803 10.190 1.00 91.75 112 LEU A N 1
ATOM 893 C CA . LEU A 1 112 ? 0.373 -4.180 10.518 1.00 91.75 112 LEU A CA 1
ATOM 894 C C . LEU A 1 112 ? 1.561 -5.022 10.040 1.00 91.75 112 LEU A C 1
ATOM 896 O O . LEU A 1 112 ? 2.497 -4.472 9.463 1.00 91.75 112 LEU A O 1
ATOM 900 N N . VAL A 1 113 ? 1.509 -6.344 10.229 1.00 93.38 113 VAL A N 1
ATOM 901 C CA . VAL A 1 113 ? 2.546 -7.262 9.735 1.00 93.38 113 VAL A CA 1
ATOM 902 C C . VAL A 1 113 ? 2.644 -7.195 8.212 1.00 93.38 113 VAL A C 1
ATOM 904 O O . VAL A 1 113 ? 3.744 -7.071 7.676 1.00 93.38 113 VAL A O 1
ATOM 907 N N . LEU A 1 114 ? 1.509 -7.200 7.510 1.00 91.62 114 LEU A N 1
ATOM 908 C CA . LEU A 1 114 ? 1.477 -7.075 6.052 1.00 91.62 114 LEU A CA 1
ATOM 909 C C . LEU A 1 114 ? 2.010 -5.715 5.572 1.00 91.62 114 LEU A C 1
ATOM 911 O O . LEU A 1 114 ? 2.764 -5.672 4.606 1.00 91.62 114 LEU A O 1
ATOM 915 N N . CYS A 1 115 ? 1.697 -4.615 6.263 1.00 90.88 115 CYS A N 1
ATOM 916 C CA . CYS A 1 115 ? 2.246 -3.291 5.948 1.00 90.88 115 CYS A CA 1
ATOM 917 C C . CYS A 1 115 ? 3.777 -3.250 6.042 1.00 90.88 115 CYS A C 1
ATOM 919 O O . CYS A 1 115 ? 4.413 -2.566 5.241 1.00 90.88 115 CYS A O 1
ATOM 921 N N . ILE A 1 116 ? 4.364 -3.960 7.011 1.00 90.56 116 ILE A N 1
ATOM 922 C CA . ILE A 1 116 ? 5.821 -4.080 7.163 1.00 90.56 116 ILE A CA 1
ATOM 923 C C . ILE A 1 116 ? 6.393 -4.989 6.068 1.00 90.56 116 ILE A C 1
ATOM 925 O O . ILE A 1 116 ? 7.403 -4.653 5.454 1.00 90.56 116 ILE A O 1
ATOM 929 N N . ALA A 1 117 ? 5.742 -6.122 5.796 1.00 89.69 117 ALA A N 1
ATOM 930 C CA . ALA A 1 117 ? 6.184 -7.076 4.782 1.00 89.69 117 ALA A CA 1
ATOM 931 C C . ALA A 1 117 ? 6.144 -6.497 3.358 1.00 89.69 117 ALA A C 1
ATOM 933 O O . ALA A 1 117 ? 7.005 -6.826 2.548 1.00 89.69 117 ALA A O 1
ATOM 934 N N . GLY A 1 118 ? 5.162 -5.641 3.065 1.00 83.25 118 GLY A N 1
ATOM 935 C CA . GLY A 1 118 ? 4.936 -5.055 1.744 1.00 83.25 118 GLY A CA 1
ATOM 936 C C . GLY A 1 118 ? 5.796 -3.838 1.414 1.00 83.25 118 GLY A C 1
ATOM 937 O O . GLY A 1 118 ? 5.691 -3.337 0.294 1.00 83.25 118 GLY A O 1
ATOM 938 N N . GLN A 1 119 ? 6.616 -3.347 2.353 1.00 82.75 119 GLN A N 1
ATOM 939 C CA . GLN A 1 119 ? 7.484 -2.195 2.099 1.00 82.75 119 GLN A CA 1
ATOM 940 C C . GLN A 1 119 ? 8.404 -2.467 0.899 1.00 82.75 119 GLN A C 1
ATOM 942 O O . GLN A 1 119 ? 9.046 -3.522 0.876 1.00 82.75 119 GLN A O 1
ATOM 947 N N . PRO A 1 120 ? 8.494 -1.541 -0.077 1.00 72.75 120 PRO A N 1
ATOM 948 C CA . PRO A 1 120 ? 9.353 -1.728 -1.239 1.00 72.75 120 PRO A CA 1
ATOM 949 C C . PRO A 1 120 ? 10.808 -1.865 -0.779 1.00 72.75 120 PRO A C 1
ATOM 951 O O . PRO A 1 120 ? 11.340 -0.970 -0.128 1.00 72.75 120 PRO A O 1
ATOM 954 N N . ARG A 1 121 ? 11.450 -2.993 -1.097 1.00 68.88 121 ARG A N 1
ATOM 955 C CA . ARG A 1 121 ? 12.859 -3.277 -0.737 1.00 68.88 121 ARG A CA 1
ATOM 956 C C . ARG A 1 121 ? 13.860 -2.923 -1.841 1.00 68.88 121 ARG A C 1
ATOM 958 O O . ARG A 1 121 ? 15.042 -3.202 -1.705 1.00 68.88 121 ARG A O 1
ATOM 965 N N . TRP A 1 122 ? 13.367 -2.368 -2.937 1.00 62.16 122 TRP A N 1
ATOM 966 C CA . TRP A 1 122 ? 14.082 -2.135 -4.196 1.00 62.16 122 TRP A CA 1
ATOM 967 C C . TRP A 1 122 ? 14.080 -0.656 -4.603 1.00 62.16 122 TRP A C 1
ATOM 969 O O . TRP A 1 122 ? 14.304 -0.350 -5.774 1.00 62.16 122 TRP A O 1
ATOM 979 N N . LEU A 1 123 ? 13.752 0.236 -3.660 1.00 54.94 123 LEU A N 1
ATOM 980 C CA . LEU A 1 123 ? 13.982 1.678 -3.784 1.00 54.94 123 LEU A CA 1
ATOM 981 C C . LEU A 1 123 ? 15.447 2.005 -3.487 1.00 54.94 123 LEU A C 1
ATOM 983 O O . LEU A 1 123 ? 16.005 1.362 -2.567 1.00 54.94 123 LEU A O 1
#

Radius of gyration: 16.46 Å; chains: 1; bounding box: 40×21×47 Å

InterPro domains:
  IPR019251 Domain of unknown function DUF2231, transmembrane [PF09990] (2-115)